Protein AF-A0A353LGR7-F1 (afdb_monomer)

Mean predicted aligned error: 2.38 Å

Structure (mmCIF, N/CA/C/O backbone):
data_AF-A0A353LGR7-F1
#
_entry.id   AF-A0A353LGR7-F1
#
loop_
_atom_site.group_PDB
_atom_site.id
_atom_site.type_symbol
_atom_site.label_atom_id
_atom_site.label_alt_id
_atom_site.label_comp_id
_atom_site.label_asym_id
_atom_site.label_entity_id
_atom_site.label_seq_id
_atom_site.pdbx_PDB_ins_code
_atom_site.Cartn_x
_atom_site.Cartn_y
_atom_site.Cartn_z
_atom_site.occupancy
_atom_site.B_iso_or_equiv
_atom_site.auth_seq_id
_atom_site.auth_comp_id
_atom_site.auth_asym_id
_atom_site.auth_atom_id
_atom_site.pdbx_PDB_model_num
ATOM 1 N N . PRO A 1 1 ? -7.048 7.461 14.503 1.00 61.41 1 PRO A N 1
ATOM 2 C CA . PRO A 1 1 ? -7.906 6.307 14.869 1.00 61.41 1 PRO A CA 1
ATOM 3 C C . PRO A 1 1 ? -8.550 5.613 13.662 1.00 61.41 1 PRO A C 1
ATOM 5 O O . PRO A 1 1 ? -8.513 4.392 13.602 1.00 61.41 1 PRO A O 1
ATOM 8 N N . ASP A 1 2 ? -9.097 6.366 12.698 1.00 90.81 2 ASP A N 1
ATOM 9 C CA . ASP A 1 2 ? -9.832 5.776 11.559 1.00 90.81 2 ASP A CA 1
ATOM 10 C C . ASP A 1 2 ? -8.942 5.340 10.384 1.00 90.81 2 ASP A C 1
ATOM 12 O O . ASP A 1 2 ? -9.430 4.756 9.416 1.00 90.81 2 ASP A O 1
ATOM 16 N N . ASP A 1 3 ? -7.635 5.608 10.453 1.00 96.94 3 ASP A N 1
ATOM 17 C CA . ASP A 1 3 ? -6.715 5.213 9.394 1.00 96.94 3 ASP A CA 1
ATOM 18 C C . ASP A 1 3 ? -6.494 3.700 9.364 1.00 96.94 3 ASP A C 1
ATOM 20 O O . ASP A 1 3 ? -6.368 3.024 10.392 1.00 96.94 3 ASP A O 1
ATOM 24 N N . LYS A 1 4 ? -6.393 3.183 8.141 1.00 98.19 4 LYS A N 1
ATOM 25 C CA . LYS A 1 4 ? -6.059 1.796 7.844 1.00 98.19 4 LYS A CA 1
ATOM 26 C C . LYS A 1 4 ? -4.875 1.779 6.886 1.00 98.19 4 LYS A C 1
ATOM 28 O O . LYS A 1 4 ? -5.010 2.161 5.723 1.00 98.19 4 LYS A O 1
ATOM 33 N N . CYS A 1 5 ? -3.716 1.361 7.381 1.00 98.06 5 CYS A N 1
ATOM 34 C CA . CYS A 1 5 ? -2.489 1.310 6.596 1.00 98.06 5 CYS A CA 1
ATOM 35 C C . CYS A 1 5 ? -2.318 -0.073 5.970 1.00 98.06 5 CYS A C 1
ATOM 37 O O . CYS A 1 5 ? -2.262 -1.074 6.687 1.00 98.06 5 CYS A O 1
ATOM 39 N N . CYS A 1 6 ? -2.224 -0.124 4.641 1.00 98.19 6 CYS A N 1
ATOM 40 C CA . CYS A 1 6 ? -1.843 -1.329 3.918 1.00 98.19 6 CYS A CA 1
ATOM 41 C C . CYS A 1 6 ? -0.326 -1.516 4.017 1.00 98.19 6 CYS A C 1
ATOM 43 O O . CYS A 1 6 ? 0.449 -0.800 3.381 1.00 98.19 6 CYS A O 1
ATOM 45 N N . ILE A 1 7 ? 0.104 -2.479 4.829 1.00 97.56 7 ILE A N 1
ATOM 46 C CA . ILE A 1 7 ? 1.513 -2.768 5.085 1.00 97.56 7 ILE A CA 1
ATOM 47 C C . ILE A 1 7 ? 1.948 -3.907 4.168 1.00 97.56 7 ILE A C 1
ATOM 49 O O . ILE A 1 7 ? 1.804 -5.082 4.497 1.00 97.56 7 ILE A O 1
ATOM 53 N N . CYS A 1 8 ? 2.485 -3.536 3.008 1.00 95.94 8 CYS A N 1
ATOM 54 C CA . CYS A 1 8 ? 3.048 -4.450 2.008 1.00 95.94 8 CYS A CA 1
ATOM 55 C C . CYS A 1 8 ? 4.569 -4.309 1.837 1.00 95.94 8 CYS A C 1
ATOM 57 O O . CYS A 1 8 ? 5.171 -4.966 0.985 1.00 95.94 8 CYS A O 1
ATOM 59 N N . VAL A 1 9 ? 5.196 -3.444 2.640 1.00 95.81 9 VAL A N 1
ATOM 60 C CA . VAL A 1 9 ? 6.651 -3.268 2.716 1.00 95.81 9 VAL A CA 1
ATOM 61 C C . VAL A 1 9 ? 7.267 -4.205 3.769 1.00 95.81 9 VAL A C 1
ATOM 63 O O . VAL A 1 9 ? 6.615 -4.512 4.768 1.00 95.81 9 VAL A O 1
ATOM 66 N N . PRO A 1 10 ? 8.527 -4.654 3.605 1.00 94.62 10 PRO A N 1
ATOM 67 C CA . PRO A 1 10 ? 9.125 -5.619 4.525 1.00 94.62 10 PRO A CA 1
ATOM 68 C C . PRO A 1 10 ? 9.319 -5.058 5.939 1.00 94.62 10 PRO A C 1
ATOM 70 O O . PRO A 1 10 ? 9.974 -4.031 6.125 1.00 94.62 10 PRO A O 1
ATOM 73 N N . LEU A 1 11 ? 8.830 -5.780 6.951 1.00 95.00 11 LEU A N 1
ATOM 74 C CA . LEU A 1 11 ? 8.936 -5.365 8.356 1.00 95.00 11 LEU A CA 1
ATOM 75 C C . LEU A 1 11 ? 10.368 -5.341 8.901 1.00 95.00 11 LEU A C 1
ATOM 77 O O . LEU A 1 11 ? 10.640 -4.622 9.851 1.00 95.00 11 LEU A O 1
ATOM 81 N N . PHE A 1 12 ? 11.305 -6.090 8.317 1.00 94.19 12 PHE A N 1
ATOM 82 C CA . PHE A 1 12 ? 12.705 -6.039 8.757 1.00 94.19 12 PHE A CA 1
ATOM 83 C C . PHE A 1 12 ? 13.408 -4.728 8.359 1.00 94.19 12 PHE A C 1
ATOM 85 O O . PHE A 1 12 ? 14.490 -4.431 8.861 1.00 94.19 12 PHE A O 1
ATOM 92 N N . HIS A 1 13 ? 12.829 -3.959 7.434 1.00 95.12 13 HIS A N 1
ATOM 93 C CA . HIS A 1 13 ? 13.370 -2.690 6.970 1.00 95.12 13 HIS A CA 1
ATOM 94 C C . HIS A 1 13 ? 12.759 -1.527 7.763 1.00 95.12 13 HIS A C 1
ATOM 96 O O . HIS A 1 13 ? 11.587 -1.583 8.139 1.00 95.12 13 HIS A O 1
ATOM 102 N N . CYS A 1 14 ? 13.511 -0.435 7.965 1.00 94.88 14 CYS A N 1
ATOM 103 C CA . CYS A 1 14 ? 13.038 0.735 8.723 1.00 94.88 14 CYS A CA 1
ATOM 104 C C . CYS A 1 14 ? 11.706 1.290 8.189 1.00 94.88 14 CYS A C 1
ATOM 106 O O . CYS A 1 14 ? 10.853 1.712 8.967 1.00 94.88 14 CYS A O 1
ATOM 108 N N . PHE A 1 15 ? 11.501 1.214 6.872 1.00 94.00 15 PHE A N 1
ATOM 109 C CA . PHE A 1 15 ? 10.264 1.632 6.216 1.00 94.00 15 PHE A CA 1
ATOM 110 C C . PHE A 1 15 ? 9.045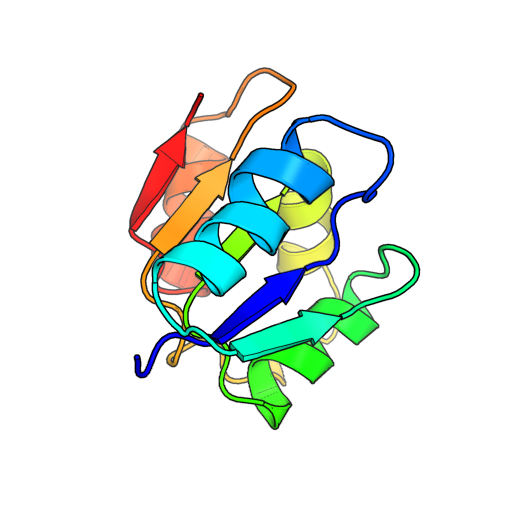 0.824 6.694 1.00 94.00 15 PHE A C 1
ATOM 112 O O . PHE A 1 15 ? 8.002 1.401 6.980 1.00 94.00 15 PHE A O 1
ATOM 119 N N . GLY A 1 16 ? 9.179 -0.497 6.847 1.00 94.25 16 GLY A N 1
ATOM 120 C CA . GLY A 1 16 ? 8.089 -1.340 7.338 1.00 94.25 16 GLY A CA 1
ATOM 121 C C . GLY A 1 16 ? 7.877 -1.211 8.842 1.00 94.25 16 GLY A C 1
ATOM 122 O O . GLY A 1 16 ? 6.762 -0.943 9.283 1.00 94.25 16 GLY A O 1
ATOM 123 N N . VAL A 1 17 ? 8.935 -1.346 9.647 1.00 96.19 17 VAL A N 1
ATOM 124 C CA . VAL A 1 17 ? 8.768 -1.333 11.111 1.00 96.19 17 VAL A CA 1
ATOM 125 C C . VAL A 1 17 ? 8.455 0.054 11.662 1.00 96.19 17 VAL A C 1
ATOM 127 O O . VAL A 1 17 ? 7.516 0.190 12.441 1.00 96.19 17 VAL A O 1
ATOM 130 N N . VAL A 1 18 ? 9.197 1.093 11.270 1.00 95.69 18 VAL A N 1
ATOM 131 C CA . VAL A 1 18 ? 9.048 2.427 11.872 1.00 95.69 18 VAL A CA 1
ATOM 132 C C . VAL A 1 18 ? 7.931 3.207 11.187 1.00 95.69 18 VAL A C 1
ATOM 134 O O . VAL A 1 18 ? 6.991 3.652 11.843 1.00 95.69 18 VAL A O 1
ATOM 137 N N . LEU A 1 19 ? 8.018 3.370 9.866 1.00 94.62 19 LEU A N 1
ATOM 138 C CA . LEU A 1 19 ? 7.117 4.271 9.143 1.00 94.62 19 LEU A CA 1
ATOM 139 C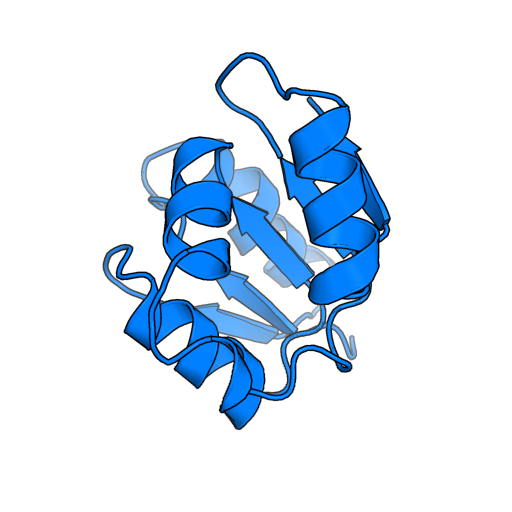 C . LEU A 1 19 ? 5.716 3.673 8.938 1.00 94.62 19 LEU A C 1
ATOM 141 O O . LEU A 1 19 ? 4.759 4.437 8.903 1.00 94.62 19 LEU A O 1
ATOM 145 N N . ALA A 1 20 ? 5.572 2.344 8.863 1.00 95.06 20 ALA A N 1
ATOM 146 C CA . ALA A 1 20 ? 4.261 1.700 8.762 1.00 95.06 20 ALA A CA 1
ATOM 147 C C . ALA A 1 20 ? 3.750 1.199 10.128 1.00 95.06 20 ALA A C 1
ATOM 149 O O . ALA A 1 20 ? 2.800 1.757 10.683 1.00 95.06 20 ALA A O 1
ATOM 150 N N . THR A 1 21 ? 4.388 0.178 10.711 1.00 96.75 21 THR A N 1
ATOM 151 C CA . THR A 1 21 ? 3.875 -0.496 11.918 1.00 96.75 21 THR A CA 1
ATOM 152 C C . THR A 1 21 ? 3.878 0.399 13.156 1.00 96.75 21 THR A C 1
ATOM 154 O O . THR A 1 21 ? 2.835 0.558 13.792 1.00 96.75 21 THR A O 1
ATOM 157 N N . MET A 1 22 ? 5.008 1.020 13.510 1.00 97.06 22 MET A N 1
ATOM 158 C CA . MET A 1 22 ? 5.066 1.889 14.692 1.00 97.06 22 MET A CA 1
ATOM 159 C C . MET A 1 22 ? 4.179 3.125 14.534 1.00 97.06 22 MET A C 1
ATOM 161 O O . MET A 1 22 ? 3.560 3.531 15.513 1.00 97.06 22 MET A O 1
ATOM 165 N N . CYS A 1 23 ? 4.059 3.685 13.326 1.00 94.06 23 CYS A N 1
ATOM 166 C CA . CYS A 1 23 ? 3.119 4.773 13.044 1.00 94.06 23 CYS A CA 1
ATOM 167 C C . CYS A 1 23 ? 1.674 4.373 13.387 1.00 94.06 23 CYS A C 1
ATOM 169 O O . CYS A 1 23 ? 0.977 5.102 14.097 1.00 94.06 23 CYS A O 1
ATOM 171 N N . CYS A 1 24 ? 1.249 3.172 12.982 1.00 96.31 24 CYS A N 1
ATOM 172 C CA . CYS A 1 24 ? -0.080 2.671 13.324 1.00 96.31 24 CYS A CA 1
ATOM 173 C C . CYS A 1 24 ? -0.253 2.469 14.832 1.00 96.31 24 CYS A C 1
ATOM 175 O O . CYS A 1 24 ? -1.280 2.861 15.387 1.00 96.31 24 CYS A O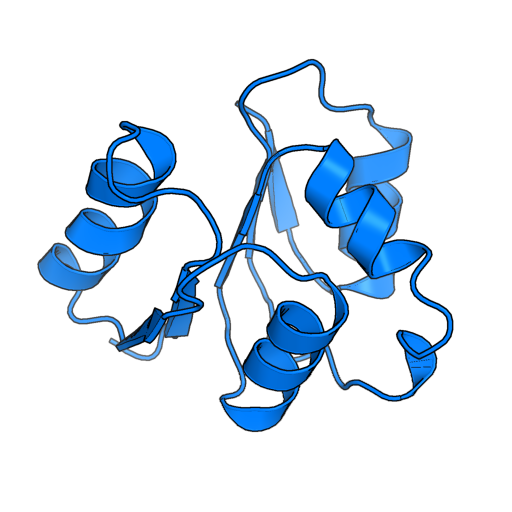 1
ATOM 177 N N . LEU A 1 25 ? 0.751 1.895 15.502 1.00 96.31 25 LEU A N 1
ATOM 178 C CA . LEU A 1 25 ? 0.708 1.633 16.943 1.00 96.31 25 LEU A CA 1
ATOM 179 C C . LEU A 1 25 ? 0.633 2.922 17.771 1.00 96.31 25 LEU A C 1
ATOM 181 O O . LEU A 1 25 ? -0.111 2.973 18.746 1.00 96.31 25 LEU A O 1
ATOM 185 N N . THR A 1 26 ? 1.363 3.970 17.386 1.00 96.75 26 THR A N 1
ATOM 186 C CA . THR A 1 26 ? 1.381 5.242 18.125 1.00 96.75 26 THR A CA 1
ATOM 187 C C . THR A 1 26 ? 0.124 6.085 17.909 1.00 96.75 26 THR A C 1
ATOM 189 O O . THR A 1 26 ? -0.240 6.854 18.794 1.00 96.75 26 THR A O 1
ATOM 192 N N . HIS A 1 27 ? -0.573 5.915 16.780 1.00 95.19 27 HIS A N 1
ATOM 193 C CA . HIS A 1 27 ? -1.775 6.689 16.427 1.00 95.19 27 HIS A CA 1
ATOM 194 C C . HIS A 1 27 ? -3.087 5.895 16.554 1.00 95.19 27 HIS A C 1
ATOM 196 O O . HIS A 1 27 ? -4.154 6.392 16.171 1.00 95.19 27 HIS A O 1
ATOM 202 N N . GLY A 1 28 ? -3.018 4.654 17.053 1.00 96.38 28 GLY A N 1
ATOM 203 C CA . GLY A 1 28 ? -4.173 3.764 17.196 1.00 96.38 28 GLY A CA 1
ATOM 204 C C . GLY A 1 28 ? -4.873 3.482 15.865 1.00 96.38 28 GLY A C 1
ATOM 205 O O . GLY A 1 28 ? -6.096 3.541 15.797 1.00 96.38 28 GLY A O 1
ATOM 206 N N . SER A 1 29 ? -4.097 3.268 14.801 1.00 96.88 29 SER A N 1
ATOM 207 C CA . SER A 1 29 ? -4.599 2.982 13.448 1.00 96.88 29 SER A CA 1
ATOM 208 C C . SER A 1 29 ? -4.592 1.478 13.164 1.00 96.88 29 SER A C 1
ATOM 210 O O . SER A 1 29 ? -3.871 0.712 13.807 1.00 96.88 29 SER A O 1
ATOM 212 N N . THR A 1 30 ? -5.378 1.042 12.182 1.00 97.81 30 THR A N 1
ATOM 213 C CA . THR A 1 30 ? -5.453 -0.373 11.789 1.00 97.81 30 THR A CA 1
ATOM 214 C C . THR A 1 30 ? -4.298 -0.742 10.862 1.00 97.81 30 THR A C 1
ATOM 216 O O . THR A 1 30 ? -4.012 -0.027 9.902 1.00 97.81 30 THR A O 1
ATOM 219 N N . GLN A 1 31 ? -3.673 -1.894 11.109 1.00 97.81 31 GLN A N 1
ATOM 220 C CA . GLN A 1 31 ? -2.658 -2.477 10.230 1.00 97.81 31 GLN A CA 1
ATOM 221 C C . GLN A 1 31 ? -3.294 -3.559 9.354 1.00 97.81 31 GLN A C 1
ATOM 223 O O . GLN A 1 31 ? -3.756 -4.577 9.868 1.00 97.81 31 GLN A O 1
ATOM 228 N N . VAL A 1 32 ? -3.310 -3.350 8.039 1.00 98.19 32 VAL A N 1
ATOM 229 C CA . VAL A 1 32 ? -3.736 -4.348 7.051 1.00 98.19 32 VAL A CA 1
ATOM 230 C C . VAL A 1 32 ? -2.479 -4.988 6.476 1.00 98.19 32 VAL A C 1
ATOM 232 O O . VAL A 1 32 ? -1.782 -4.393 5.658 1.00 98.19 32 VAL A O 1
ATOM 235 N N . MET A 1 33 ? -2.150 -6.178 6.971 1.00 96.88 33 MET A N 1
ATOM 236 C CA . MET A 1 33 ? -0.870 -6.834 6.708 1.00 96.88 33 MET A CA 1
ATOM 237 C C . MET A 1 33 ? -0.906 -7.662 5.424 1.00 96.88 33 MET A C 1
ATOM 239 O O . MET A 1 33 ? -1.725 -8.570 5.289 1.00 96.88 33 MET A O 1
ATOM 243 N N . VAL A 1 34 ? 0.045 -7.404 4.530 1.00 96.75 34 VAL A N 1
ATOM 244 C CA . VAL A 1 34 ? 0.334 -8.233 3.358 1.00 96.75 34 VAL A CA 1
ATOM 245 C C . VAL A 1 34 ? 1.714 -8.859 3.566 1.00 96.75 34 VAL A C 1
ATOM 247 O O . VAL A 1 34 ? 2.723 -8.160 3.550 1.00 96.75 34 VAL A O 1
ATOM 250 N N . GLU A 1 35 ? 1.759 -10.176 3.793 1.00 92.12 35 GLU A N 1
ATOM 251 C CA . GLU A 1 35 ? 2.976 -10.898 4.216 1.00 92.12 35 GLU A CA 1
ATOM 252 C C . GLU A 1 35 ? 4.159 -10.700 3.258 1.00 92.12 35 GLU A C 1
ATOM 254 O O . GLU A 1 35 ? 5.300 -10.499 3.678 1.00 92.12 35 GLU A O 1
ATOM 259 N N . ARG A 1 36 ? 3.876 -10.729 1.955 1.00 94.06 36 ARG A N 1
ATOM 260 C CA . ARG A 1 36 ? 4.844 -10.481 0.893 1.00 94.06 36 ARG A CA 1
ATOM 261 C C . ARG A 1 36 ? 4.184 -9.654 -0.191 1.00 94.06 36 ARG A C 1
ATOM 263 O O . ARG A 1 36 ? 3.053 -9.942 -0.568 1.00 94.06 36 ARG A O 1
ATOM 270 N N . PHE A 1 37 ? 4.912 -8.668 -0.711 1.00 97.88 37 PHE A N 1
ATOM 271 C CA . PHE A 1 37 ? 4.415 -7.846 -1.806 1.00 97.88 37 PHE A CA 1
ATOM 272 C C . PHE A 1 37 ? 3.990 -8.706 -3.001 1.00 97.88 37 PHE A C 1
ATOM 274 O O . PHE A 1 37 ? 4.796 -9.445 -3.573 1.00 97.88 37 PHE A O 1
ATOM 281 N N . ASP A 1 38 ? 2.728 -8.544 -3.367 1.00 98.25 38 ASP A N 1
ATOM 282 C CA . ASP A 1 38 ? 2.108 -9.016 -4.591 1.00 98.25 38 ASP A CA 1
ATOM 283 C C . ASP A 1 38 ? 1.106 -7.925 -5.009 1.00 98.25 38 ASP A C 1
ATOM 285 O O . ASP A 1 38 ? 0.252 -7.557 -4.196 1.00 98.25 38 ASP A O 1
ATOM 289 N N . PRO A 1 39 ? 1.211 -7.354 -6.223 1.00 98.44 39 PRO A N 1
ATOM 290 C CA . PRO A 1 39 ? 0.415 -6.188 -6.605 1.00 98.44 39 PRO A CA 1
ATOM 291 C C . PRO A 1 39 ? -1.087 -6.484 -6.591 1.00 98.44 39 PRO A C 1
ATOM 293 O O . PRO A 1 39 ? -1.882 -5.626 -6.218 1.00 98.44 39 PRO A O 1
ATOM 296 N N . LEU A 1 40 ? -1.493 -7.705 -6.945 1.00 98.44 40 LEU A N 1
ATOM 297 C CA . LEU A 1 40 ? -2.894 -8.097 -6.917 1.00 98.44 40 LEU A CA 1
ATOM 298 C C . LEU A 1 40 ? -3.411 -8.187 -5.480 1.00 98.44 40 LEU A C 1
ATOM 300 O O . LEU A 1 40 ? -4.484 -7.666 -5.178 1.00 98.44 40 LEU A O 1
ATOM 304 N N . LEU A 1 41 ? -2.651 -8.825 -4.590 1.00 98.44 41 LEU A N 1
ATOM 305 C CA . LEU A 1 41 ? -3.024 -8.951 -3.186 1.00 98.44 41 LEU A CA 1
ATOM 306 C C . LEU A 1 41 ? -3.098 -7.585 -2.498 1.00 98.44 41 LEU A C 1
ATOM 308 O O . LEU A 1 41 ? -4.004 -7.366 -1.695 1.00 98.44 41 LEU A O 1
ATOM 312 N N . VAL A 1 42 ? -2.199 -6.656 -2.835 1.00 98.69 42 VAL A N 1
ATOM 313 C CA . VAL A 1 42 ? -2.234 -5.277 -2.328 1.00 98.69 42 VAL A CA 1
ATOM 314 C C . VAL A 1 42 ? -3.491 -4.551 -2.803 1.00 98.69 42 VAL A C 1
ATOM 316 O O . VAL A 1 42 ? -4.256 -4.073 -1.966 1.00 98.69 42 VAL A O 1
ATOM 319 N N . LEU A 1 43 ? -3.772 -4.546 -4.111 1.00 98.75 43 LEU A N 1
ATOM 320 C CA . LEU A 1 43 ? -4.979 -3.921 -4.670 1.00 98.75 43 LEU A CA 1
ATOM 321 C C . LEU A 1 43 ? -6.266 -4.502 -4.062 1.00 98.75 43 LEU A C 1
ATOM 323 O O . LEU A 1 43 ? -7.163 -3.758 -3.659 1.00 98.75 43 LEU A O 1
ATOM 327 N N . ALA A 1 44 ? -6.339 -5.828 -3.929 1.00 98.56 44 ALA A N 1
ATOM 328 C CA . ALA A 1 44 ? -7.474 -6.506 -3.313 1.00 98.56 44 ALA A CA 1
ATOM 329 C C . ALA A 1 44 ? -7.622 -6.159 -1.823 1.00 98.56 44 ALA A C 1
ATOM 331 O O . ALA A 1 44 ? -8.742 -5.960 -1.352 1.00 98.56 44 ALA A O 1
ATOM 332 N N . SER A 1 45 ? -6.510 -6.056 -1.088 1.00 98.62 45 SER A N 1
ATOM 333 C CA . SER A 1 45 ? -6.511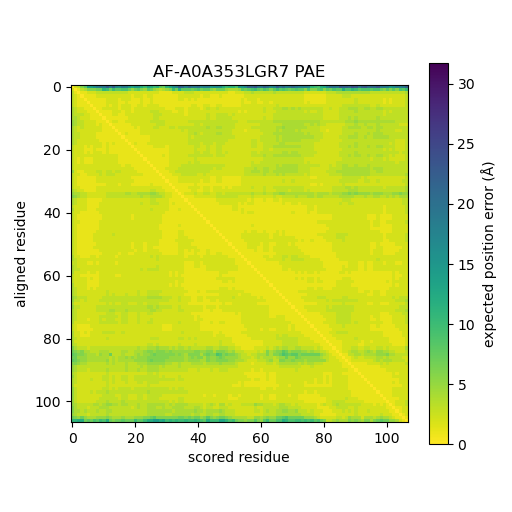 -5.701 0.337 1.00 98.62 45 SER A CA 1
ATOM 334 C C . SER A 1 45 ? -6.971 -4.263 0.552 1.00 98.62 45 SER A C 1
ATOM 336 O O . SER A 1 45 ? -7.820 -4.022 1.407 1.00 98.62 45 SER A O 1
ATOM 338 N N . ILE A 1 46 ? -6.482 -3.321 -0.262 1.00 98.62 46 ILE A N 1
ATOM 339 C CA . ILE A 1 46 ? -6.913 -1.918 -0.231 1.00 98.62 46 ILE A CA 1
ATOM 340 C C . ILE A 1 46 ? -8.414 -1.820 -0.478 1.00 98.62 46 ILE A C 1
ATOM 342 O O . ILE A 1 46 ? -9.122 -1.213 0.323 1.00 98.62 46 ILE A O 1
ATOM 346 N N . HIS A 1 47 ? -8.896 -2.464 -1.542 1.00 98.62 47 HIS A N 1
ATOM 347 C CA . HIS A 1 47 ? -10.304 -2.451 -1.918 1.00 98.62 47 HIS A CA 1
ATOM 348 C C . HIS A 1 47 ? -11.206 -3.033 -0.822 1.00 98.62 47 HIS A C 1
ATOM 350 O O . HIS A 1 47 ? -12.193 -2.417 -0.417 1.00 98.62 47 HIS A O 1
ATOM 356 N N . LYS A 1 48 ? -10.859 -4.228 -0.330 1.00 98.56 48 LYS A N 1
ATOM 357 C CA . LYS A 1 48 ? -11.665 -4.978 0.637 1.00 98.56 48 LYS A CA 1
ATOM 358 C C . LYS A 1 48 ? -11.694 -4.301 2.003 1.00 98.56 48 LYS A C 1
ATOM 360 O O . LYS A 1 48 ? -12.760 -4.157 2.595 1.00 98.56 48 LYS A O 1
ATOM 365 N N . GLU A 1 49 ? -10.532 -3.896 2.506 1.00 98.44 49 GLU A N 1
ATOM 366 C CA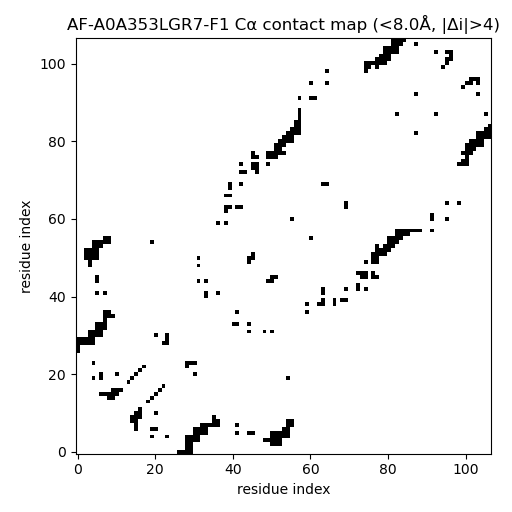 . GLU A 1 49 ? -10.411 -3.336 3.854 1.00 98.44 49 GLU A CA 1
ATOM 367 C C . GLU A 1 49 ? -10.652 -1.824 3.887 1.00 98.44 49 GLU A C 1
ATOM 369 O O . GLU A 1 49 ? -10.771 -1.246 4.972 1.00 98.44 49 GLU A O 1
ATOM 374 N N . ARG A 1 50 ? -10.788 -1.194 2.711 1.00 98.12 50 ARG A N 1
ATOM 375 C CA . ARG A 1 50 ? -10.888 0.257 2.517 1.00 98.12 50 ARG A CA 1
ATOM 376 C C . ARG A 1 50 ? -9.705 0.982 3.152 1.00 98.12 50 ARG A C 1
ATOM 378 O O . ARG A 1 50 ? -9.881 1.849 4.008 1.00 98.12 50 ARG A O 1
ATOM 385 N N . CYS A 1 51 ? -8.494 0.577 2.770 1.00 98.62 51 CYS A N 1
ATOM 386 C CA . CYS A 1 51 ? -7.264 1.191 3.269 1.00 98.62 51 CYS A CA 1
ATOM 387 C C . CYS A 1 51 ? -7.223 2.684 2.927 1.00 98.62 51 CYS A C 1
ATOM 389 O O . CYS A 1 51 ? -7.641 3.088 1.841 1.00 98.62 51 CYS A O 1
ATOM 391 N N . THR A 1 52 ? -6.702 3.489 3.850 1.00 98.44 52 THR A N 1
ATOM 392 C CA . THR A 1 52 ? -6.558 4.944 3.696 1.00 98.44 52 THR A CA 1
ATOM 393 C C . THR A 1 52 ? -5.117 5.356 3.408 1.00 98.44 52 THR A C 1
ATOM 395 O O . THR A 1 52 ? -4.879 6.420 2.834 1.00 98.44 52 THR A O 1
ATOM 398 N N . VAL A 1 53 ? -4.153 4.503 3.768 1.00 97.81 53 VAL A N 1
ATOM 399 C CA . VAL A 1 53 ? -2.719 4.757 3.608 1.00 97.81 53 VAL A CA 1
ATOM 400 C C . VAL A 1 53 ? -2.046 3.595 2.884 1.00 97.81 53 VAL A C 1
ATOM 402 O O . VAL A 1 53 ? -2.284 2.432 3.222 1.00 97.81 53 VAL A O 1
ATOM 405 N N . LEU A 1 54 ? -1.172 3.915 1.927 1.00 98.06 54 LEU A N 1
ATOM 406 C CA . LEU A 1 54 ? -0.302 2.954 1.250 1.00 98.06 54 LEU A CA 1
ATOM 407 C C . LEU A 1 54 ? 1.145 3.462 1.212 1.00 98.06 54 LEU A C 1
ATOM 409 O O . LEU A 1 54 ? 1.427 4.586 0.794 1.00 98.06 54 LEU A O 1
ATOM 413 N N . HIS A 1 55 ? 2.080 2.618 1.635 1.00 96.50 55 HIS A N 1
ATOM 414 C CA . HIS A 1 55 ? 3.514 2.886 1.553 1.00 96.50 55 HIS A CA 1
ATOM 415 C C . HIS A 1 55 ? 4.168 1.917 0.573 1.00 96.50 55 HIS A C 1
ATOM 417 O O . HIS A 1 55 ? 3.865 0.725 0.584 1.00 96.50 55 HIS A O 1
ATOM 423 N N . GLY A 1 56 ? 5.103 2.407 -0.238 1.00 96.50 56 GLY A N 1
ATOM 424 C CA . GLY A 1 56 ? 5.782 1.567 -1.217 1.00 96.50 56 GLY A CA 1
ATOM 425 C C . GLY A 1 56 ? 7.022 2.215 -1.814 1.00 96.50 56 GLY A C 1
ATOM 426 O O . GLY A 1 56 ? 7.289 3.402 -1.633 1.00 96.50 56 GLY A O 1
ATOM 427 N N . VAL A 1 57 ? 7.798 1.417 -2.539 1.00 97.19 57 VAL A N 1
ATOM 428 C CA . VAL A 1 57 ? 8.864 1.930 -3.410 1.00 97.19 57 VAL A CA 1
ATOM 429 C C . VAL A 1 57 ? 8.301 2.176 -4.819 1.00 97.19 57 VAL A C 1
ATOM 431 O O . VAL A 1 57 ? 7.290 1.563 -5.173 1.00 97.19 57 VAL A O 1
ATOM 434 N N . PRO A 1 58 ? 8.930 3.010 -5.670 1.00 97.38 58 PRO A N 1
ATOM 435 C CA . PRO A 1 58 ? 8.419 3.317 -7.011 1.00 97.38 58 PRO A CA 1
ATOM 436 C C . PRO A 1 58 ? 8.046 2.088 -7.853 1.00 97.38 58 PRO A C 1
ATOM 438 O O . PRO A 1 58 ? 7.009 2.076 -8.511 1.00 97.38 58 PRO A O 1
ATOM 441 N N . THR A 1 59 ? 8.842 1.018 -7.801 1.00 97.69 59 THR A N 1
ATOM 442 C CA . THR A 1 59 ? 8.567 -0.212 -8.561 1.00 97.69 59 THR A CA 1
ATOM 443 C C . THR A 1 59 ? 7.308 -0.951 -8.101 1.00 97.69 59 THR A C 1
ATOM 445 O O . THR A 1 59 ? 6.676 -1.604 -8.927 1.00 97.69 59 THR A O 1
ATOM 448 N N . MET A 1 60 ? 6.905 -0.825 -6.831 1.00 98.06 60 MET A N 1
ATOM 449 C CA . MET A 1 60 ? 5.660 -1.414 -6.319 1.00 98.06 60 MET A CA 1
ATOM 450 C C . MET A 1 60 ? 4.443 -0.699 -6.910 1.00 98.06 60 MET A C 1
ATOM 452 O O . MET A 1 60 ? 3.586 -1.351 -7.499 1.00 98.06 60 MET A O 1
ATOM 456 N N . PHE A 1 61 ? 4.434 0.637 -6.880 1.00 98.19 61 PHE A N 1
ATOM 457 C CA . PHE A 1 61 ? 3.371 1.437 -7.499 1.00 98.19 61 PHE A CA 1
ATOM 458 C C . PHE A 1 61 ? 3.286 1.211 -9.013 1.00 98.19 61 PHE A C 1
ATOM 460 O O . PHE A 1 61 ? 2.196 1.103 -9.563 1.00 98.19 61 PHE A O 1
ATOM 467 N N . ILE A 1 62 ? 4.429 1.084 -9.700 1.00 98.31 62 ILE A N 1
ATOM 468 C CA . ILE A 1 62 ? 4.461 0.725 -11.128 1.00 98.31 62 ILE A CA 1
ATOM 469 C C . ILE A 1 62 ? 3.805 -0.642 -11.359 1.00 98.31 62 ILE A C 1
ATOM 471 O O . ILE A 1 62 ? 3.052 -0.800 -12.319 1.00 98.31 62 ILE A O 1
ATOM 475 N N . ALA A 1 63 ? 4.094 -1.631 -10.510 1.00 98.62 63 ALA A N 1
ATOM 476 C CA . ALA A 1 63 ? 3.517 -2.966 -10.632 1.00 98.62 63 ALA A CA 1
ATOM 477 C C . ALA A 1 63 ? 1.999 -2.958 -10.398 1.00 98.62 63 ALA A C 1
ATOM 479 O O . ALA A 1 63 ? 1.271 -3.607 -11.143 1.00 98.62 63 ALA A O 1
ATOM 480 N N . GLU A 1 64 ? 1.520 -2.201 -9.412 1.00 98.56 64 GLU A N 1
ATOM 481 C CA . GLU A 1 64 ? 0.094 -2.029 -9.121 1.00 98.56 64 GLU A CA 1
ATOM 482 C C . GLU A 1 64 ? -0.640 -1.299 -10.256 1.00 98.56 64 GLU A C 1
ATOM 484 O O . GLU A 1 64 ? -1.633 -1.811 -10.770 1.00 98.56 64 GLU A O 1
ATOM 489 N N . LEU A 1 65 ? -0.131 -0.144 -10.703 1.00 98.38 65 LEU A N 1
ATOM 490 C CA . LEU A 1 65 ? -0.746 0.674 -11.759 1.00 98.38 65 LEU A CA 1
ATOM 491 C C . LEU A 1 65 ? -0.811 -0.042 -13.114 1.00 98.38 65 LEU A C 1
ATOM 493 O O . LEU A 1 65 ? -1.741 0.191 -13.887 1.00 98.38 65 LEU A O 1
ATOM 497 N N . ASN A 1 66 ? 0.174 -0.893 -13.413 1.00 98.38 66 ASN A N 1
ATOM 498 C CA . ASN A 1 66 ? 0.219 -1.676 -14.650 1.00 98.38 66 ASN A CA 1
ATOM 499 C C . ASN A 1 66 ? -0.452 -3.047 -14.521 1.00 98.38 66 ASN A C 1
ATOM 501 O O . ASN A 1 66 ? -0.479 -3.806 -15.493 1.00 98.38 66 ASN A O 1
ATOM 505 N N . HIS A 1 67 ? -0.976 -3.398 -13.345 1.00 98.62 67 HIS A N 1
ATOM 506 C CA . HIS A 1 67 ? -1.614 -4.688 -13.162 1.00 98.62 67 HIS A CA 1
ATOM 507 C C . HIS A 1 67 ? -2.890 -4.769 -14.027 1.00 98.62 67 HIS A C 1
ATOM 509 O O . HIS A 1 67 ? -3.743 -3.885 -13.925 1.00 98.62 67 HIS A O 1
ATOM 515 N N . PRO A 1 68 ? -3.105 -5.831 -14.833 1.00 98.38 68 PRO A N 1
ATOM 516 C CA . PRO A 1 68 ? -4.253 -5.907 -15.748 1.00 98.38 68 PRO A CA 1
ATOM 517 C C . PRO A 1 68 ? -5.618 -5.790 -15.059 1.00 98.38 68 PRO A C 1
ATOM 519 O O . PRO A 1 68 ? -6.585 -5.323 -15.653 1.00 98.38 68 PRO A O 1
ATOM 522 N N . MET A 1 69 ? -5.692 -6.211 -13.793 1.00 98.19 69 MET A N 1
ATOM 523 C CA . MET A 1 69 ? -6.911 -6.143 -12.980 1.00 98.19 69 MET A CA 1
ATOM 524 C C . MET A 1 69 ? -7.078 -4.831 -12.201 1.00 98.19 69 MET A C 1
ATOM 526 O O . MET A 1 69 ? -8.079 -4.694 -11.510 1.00 98.19 69 MET A O 1
ATOM 530 N N . PHE A 1 70 ? -6.156 -3.866 -12.307 1.00 98.62 70 PHE A N 1
ATOM 531 C CA . PHE A 1 70 ? -6.241 -2.579 -11.600 1.00 98.62 70 PHE A CA 1
ATOM 532 C C . PHE A 1 70 ? -7.622 -1.897 -11.710 1.00 98.62 70 PHE A C 1
ATOM 534 O O . PHE A 1 70 ? -8.157 -1.510 -10.672 1.00 98.62 70 PHE A O 1
ATOM 541 N N . PRO A 1 71 ? -8.272 -1.825 -12.895 1.00 98.12 71 PRO A N 1
ATOM 542 C CA . PRO A 1 71 ? -9.572 -1.158 -13.029 1.00 98.12 71 PRO A CA 1
ATOM 543 C C . PRO A 1 71 ? -10.726 -1.816 -12.255 1.00 98.12 71 PRO A C 1
ATOM 545 O O . PRO A 1 71 ? -11.801 -1.231 -12.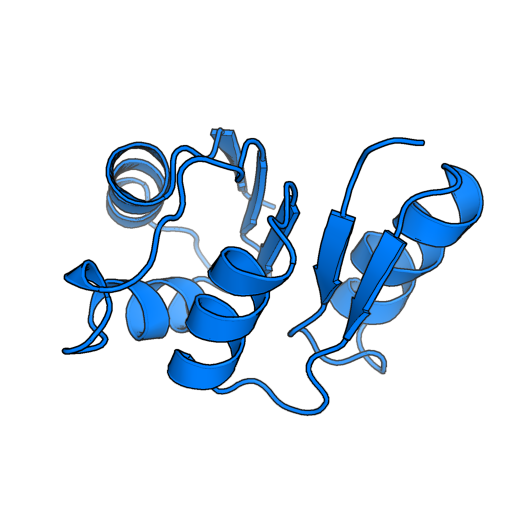169 1.00 98.12 71 PRO A O 1
ATOM 548 N N . LEU A 1 72 ? -10.540 -3.035 -11.736 1.00 98.25 72 LEU A N 1
ATOM 549 C CA . LEU A 1 72 ? -11.563 -3.761 -10.979 1.00 98.25 72 LEU A CA 1
ATOM 550 C C . LEU A 1 72 ? -11.616 -3.355 -9.502 1.00 98.25 72 LEU A C 1
ATOM 552 O O . LEU A 1 72 ? -12.557 -3.730 -8.806 1.00 98.25 72 LEU A O 1
ATOM 556 N N . PHE A 1 73 ? -10.615 -2.621 -9.014 1.00 98.56 73 PHE A N 1
ATOM 557 C CA . PHE A 1 73 ? -10.473 -2.305 -7.601 1.00 98.56 73 PHE A CA 1
ATOM 558 C C . PHE A 1 73 ? -10.768 -0.826 -7.323 1.00 98.56 73 PHE A C 1
ATOM 560 O O . PHE A 1 73 ? -10.195 0.071 -7.936 1.00 98.56 73 PHE A O 1
ATOM 567 N N . ASP A 1 74 ? -11.650 -0.572 -6.357 1.00 98.31 74 ASP A N 1
ATOM 568 C CA . ASP A 1 74 ? -11.909 0.771 -5.819 1.00 98.31 74 ASP A CA 1
ATOM 569 C C . ASP A 1 74 ? -10.738 1.240 -4.942 1.00 98.31 74 ASP A C 1
ATOM 571 O O . ASP A 1 74 ? -10.507 0.680 -3.870 1.00 98.31 74 ASP A O 1
ATOM 575 N N . MET A 1 75 ? -10.026 2.267 -5.412 1.00 98.44 75 MET A N 1
ATOM 576 C CA . MET A 1 75 ? -8.913 2.921 -4.712 1.00 98.44 75 MET A CA 1
ATOM 577 C C . MET A 1 75 ? -9.330 4.212 -3.990 1.00 98.44 75 MET A C 1
ATOM 579 O O . MET A 1 75 ? -8.498 4.849 -3.355 1.00 98.44 75 MET A O 1
ATOM 583 N N . SER A 1 76 ? -10.603 4.618 -4.062 1.00 98.06 76 SER A N 1
ATOM 584 C CA 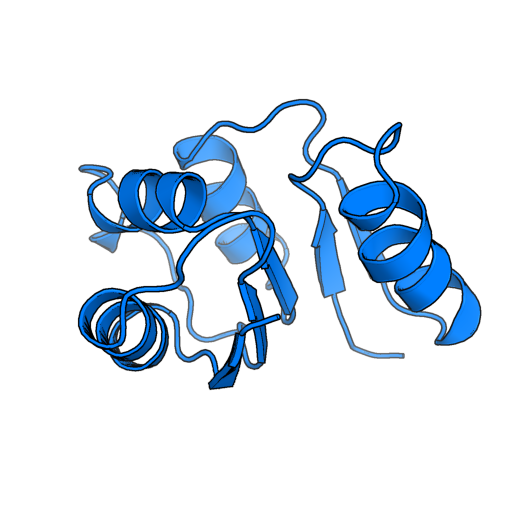. SER A 1 76 ? -11.072 5.928 -3.574 1.00 98.06 76 SER A CA 1
ATOM 585 C C . SER A 1 76 ? -10.997 6.118 -2.056 1.00 98.06 76 SER A C 1
ATOM 587 O O . SER A 1 76 ? -11.160 7.235 -1.571 1.00 98.06 76 SER A O 1
ATOM 589 N N . SER A 1 77 ? -10.776 5.045 -1.286 1.00 98.25 77 SER A N 1
ATOM 590 C CA . SER A 1 77 ? -10.548 5.145 0.159 1.00 98.25 77 SER A CA 1
ATOM 591 C C . SER A 1 77 ? -9.151 5.650 0.509 1.00 98.25 77 SER A C 1
ATOM 593 O O . SER A 1 77 ? -8.958 6.159 1.614 1.00 98.25 77 SER A O 1
ATOM 595 N N . LEU A 1 78 ? -8.185 5.498 -0.400 1.00 98.44 78 LEU A N 1
ATOM 596 C CA . LEU A 1 78 ? -6.832 5.986 -0.194 1.00 98.44 78 LEU A CA 1
ATOM 597 C C . LEU A 1 78 ? -6.827 7.515 -0.183 1.00 98.44 78 LEU A C 1
ATOM 599 O O . LEU A 1 78 ? -7.555 8.165 -0.927 1.00 98.44 78 LEU A O 1
ATOM 603 N N . ARG A 1 79 ? -5.984 8.085 0.679 1.00 97.44 79 ARG A N 1
ATOM 604 C CA . ARG A 1 79 ? -5.822 9.542 0.799 1.00 97.44 79 ARG A CA 1
ATOM 605 C C . ARG A 1 79 ? -4.367 9.985 0.800 1.00 97.44 79 ARG A C 1
ATOM 607 O O . ARG A 1 79 ? -4.066 11.112 0.422 1.00 97.44 79 ARG A O 1
ATOM 614 N N . THR A 1 80 ? -3.452 9.136 1.268 1.00 97.06 80 THR A N 1
ATOM 615 C CA . THR A 1 80 ? -2.043 9.509 1.411 1.00 97.06 80 THR A CA 1
ATOM 616 C C . THR A 1 80 ? -1.128 8.292 1.432 1.00 97.06 80 THR A C 1
ATOM 618 O O . THR A 1 80 ? -1.574 7.147 1.511 1.00 97.06 80 THR A O 1
ATOM 621 N N . GLY A 1 81 ? 0.172 8.544 1.367 1.00 96.56 81 GLY A N 1
ATOM 622 C CA . GLY A 1 81 ? 1.182 7.509 1.377 1.00 96.56 81 GLY A CA 1
ATOM 623 C C . GLY A 1 81 ? 2.591 8.061 1.316 1.00 96.56 81 GLY A C 1
ATOM 624 O O . GLY A 1 81 ? 2.811 9.271 1.252 1.00 96.56 81 GLY A O 1
ATOM 625 N N . ILE A 1 82 ? 3.548 7.137 1.301 1.00 96.75 82 ILE A N 1
ATOM 626 C CA . ILE A 1 82 ? 4.967 7.461 1.150 1.00 96.75 82 ILE A CA 1
ATOM 627 C C . ILE A 1 82 ? 5.509 6.645 -0.015 1.00 96.75 82 ILE A C 1
ATOM 629 O O . ILE A 1 82 ? 5.332 5.424 -0.045 1.00 96.75 82 ILE A O 1
ATOM 633 N N . MET A 1 83 ? 6.183 7.326 -0.940 1.00 97.00 83 MET A N 1
ATOM 634 C CA . MET A 1 83 ? 7.046 6.722 -1.948 1.00 97.00 83 MET A CA 1
ATOM 635 C C . MET A 1 83 ? 8.495 6.971 -1.541 1.00 97.00 83 MET A C 1
ATOM 637 O O . MET A 1 83 ? 8.905 8.121 -1.425 1.00 97.00 83 MET A O 1
ATOM 641 N N . ALA A 1 84 ? 9.268 5.919 -1.290 1.00 94.25 84 ALA A N 1
ATOM 642 C CA . ALA A 1 84 ? 10.648 6.074 -0.829 1.00 94.25 84 ALA A CA 1
ATOM 643 C C . ALA A 1 84 ? 11.555 4.939 -1.316 1.00 94.25 84 ALA A C 1
ATOM 645 O O . ALA A 1 84 ? 11.103 3.988 -1.952 1.00 94.25 84 ALA A O 1
ATOM 646 N N . GLY A 1 85 ? 12.847 5.025 -0.997 1.00 90.06 85 GLY A N 1
ATOM 647 C CA . GLY A 1 85 ? 13.827 3.950 -1.212 1.00 90.06 85 GLY A CA 1
ATOM 648 C C . GLY A 1 85 ? 14.530 3.968 -2.572 1.00 90.06 85 GLY A C 1
ATOM 649 O O . GLY A 1 85 ? 15.522 3.265 -2.754 1.00 90.06 85 GLY A O 1
ATOM 650 N N . SER A 1 86 ? 14.072 4.794 -3.513 1.00 91.88 86 SER A N 1
ATOM 651 C CA . SER A 1 86 ? 14.778 5.111 -4.757 1.00 91.88 86 SER A CA 1
ATOM 652 C C . SER A 1 86 ? 14.284 6.442 -5.328 1.00 91.88 86 SER A C 1
ATOM 654 O O . SER A 1 86 ? 13.371 7.059 -4.783 1.00 91.88 86 SER A O 1
ATOM 656 N N . LEU A 1 87 ? 14.845 6.868 -6.465 1.00 93.12 87 LEU A N 1
ATOM 657 C CA . LEU A 1 87 ? 14.341 8.027 -7.206 1.00 93.12 87 LEU A CA 1
ATOM 658 C C . LEU A 1 87 ? 12.839 7.881 -7.472 1.00 93.12 87 LEU A C 1
ATOM 660 O O . LEU A 1 87 ? 12.416 6.859 -8.010 1.00 93.12 87 LEU A O 1
ATOM 664 N N . CYS A 1 88 ? 12.069 8.905 -7.106 1.00 93.75 88 CYS A N 1
ATOM 665 C CA . CYS A 1 88 ? 10.618 8.970 -7.264 1.00 93.75 88 CYS A CA 1
ATOM 666 C C . CYS A 1 88 ? 10.280 9.834 -8.491 1.00 93.75 88 CYS A C 1
ATOM 668 O O . CYS A 1 88 ? 10.342 11.064 -8.403 1.00 93.75 88 CYS A O 1
ATOM 670 N N . PRO A 1 89 ? 9.967 9.243 -9.661 1.00 95.19 89 PRO A N 1
ATOM 671 C CA . PRO A 1 89 ? 9.685 10.020 -10.860 1.00 95.19 89 PRO A CA 1
ATOM 672 C C . PRO A 1 89 ? 8.403 10.832 -10.674 1.00 95.19 89 PRO A C 1
ATOM 674 O O . PRO A 1 89 ? 7.366 10.286 -10.304 1.00 95.19 89 PRO A O 1
ATOM 677 N N . VAL A 1 90 ? 8.451 12.126 -10.994 1.00 95.75 90 VAL A N 1
ATOM 678 C CA . VAL A 1 90 ? 7.296 13.033 -10.854 1.00 95.75 90 VAL A CA 1
ATOM 679 C C . VAL A 1 90 ? 6.073 12.523 -11.612 1.00 95.75 90 VAL A C 1
ATOM 681 O O . VAL A 1 90 ? 4.958 12.604 -11.111 1.00 95.75 90 VAL A O 1
ATOM 684 N N . GLU A 1 91 ? 6.283 11.946 -12.793 1.00 97.00 91 GLU A N 1
ATOM 685 C CA . GLU A 1 91 ? 5.197 11.389 -13.597 1.00 97.00 91 GLU A CA 1
ATOM 686 C C . GLU A 1 91 ? 4.508 10.202 -12.911 1.00 97.00 91 GLU A C 1
ATOM 688 O O . GLU A 1 91 ? 3.286 10.096 -12.934 1.00 97.00 91 GLU A O 1
ATOM 693 N N . LEU A 1 92 ? 5.274 9.348 -12.225 1.00 97.62 92 LEU A N 1
ATOM 694 C CA . LEU A 1 92 ? 4.703 8.250 -11.449 1.00 97.62 92 LEU A CA 1
ATOM 695 C C . LEU A 1 92 ? 3.877 8.783 -10.273 1.00 97.62 92 LEU A C 1
ATOM 697 O O . LEU A 1 92 ? 2.777 8.296 -10.032 1.00 97.62 92 LEU A O 1
ATOM 701 N N . MET A 1 93 ? 4.373 9.801 -9.566 1.00 97.06 93 MET A N 1
ATOM 702 C CA . MET A 1 93 ? 3.637 10.415 -8.454 1.00 97.06 93 MET A CA 1
ATOM 703 C C . MET A 1 93 ? 2.311 11.030 -8.914 1.00 97.06 93 MET A C 1
ATOM 705 O O . MET A 1 93 ? 1.298 10.854 -8.242 1.00 97.06 93 MET A O 1
ATOM 709 N N . LYS A 1 94 ? 2.287 11.681 -10.086 1.00 97.56 9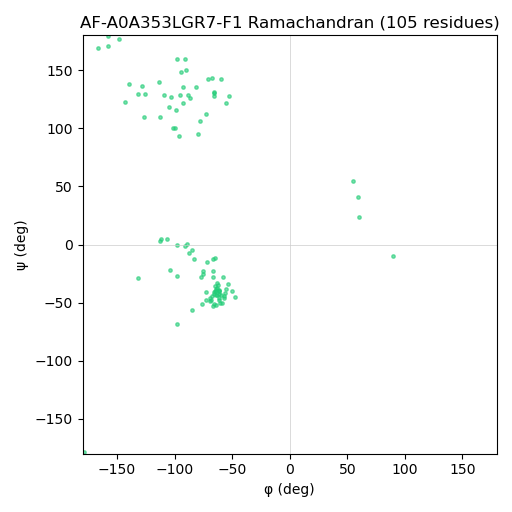4 LYS A N 1
ATOM 710 C CA . LYS A 1 94 ? 1.044 12.184 -10.693 1.00 97.56 94 LYS A CA 1
ATOM 711 C C . LYS A 1 94 ? 0.063 11.058 -11.003 1.00 97.56 94 LYS A C 1
ATOM 713 O O . LYS A 1 94 ? -1.101 11.160 -10.641 1.00 97.56 94 LYS A O 1
ATOM 718 N N . GLN A 1 95 ? 0.532 9.961 -11.598 1.00 97.94 95 GLN A N 1
ATOM 719 C CA . GLN A 1 95 ? -0.328 8.808 -11.882 1.00 97.94 95 GLN A CA 1
ATOM 720 C C . GLN A 1 95 ? -0.913 8.192 -10.608 1.00 97.94 95 GLN A C 1
ATOM 722 O O . GLN A 1 95 ? -2.085 7.826 -10.598 1.00 97.94 95 GLN A O 1
ATOM 727 N N . VAL A 1 96 ? -0.123 8.096 -9.535 1.00 98.00 96 VAL A N 1
ATOM 728 C CA . VAL A 1 96 ? -0.605 7.642 -8.222 1.00 98.00 96 VAL A CA 1
ATOM 729 C C . VAL A 1 96 ? -1.654 8.610 -7.666 1.00 98.00 96 VAL A C 1
ATOM 731 O O . VAL A 1 96 ? -2.701 8.169 -7.201 1.00 98.00 96 VAL A O 1
ATOM 734 N N . ASN A 1 97 ? -1.436 9.920 -7.772 1.00 97.25 97 ASN A N 1
ATOM 735 C CA . ASN A 1 97 ? -2.418 10.910 -7.336 1.00 97.25 97 ASN A CA 1
ATOM 736 C C . ASN A 1 97 ? -3.745 10.795 -8.104 1.00 97.25 97 ASN A C 1
ATOM 738 O O . ASN A 1 97 ? -4.806 10.713 -7.493 1.00 97.25 97 ASN A O 1
ATOM 742 N N . GLU A 1 98 ? -3.682 10.705 -9.431 1.00 97.56 98 GLU A N 1
ATOM 743 C CA . GLU A 1 98 ? -4.865 10.677 -10.294 1.00 97.56 98 GLU A CA 1
ATOM 744 C C . GLU A 1 98 ? -5.631 9.350 -10.226 1.00 97.56 98 GLU A C 1
ATOM 746 O O . GLU A 1 98 ? -6.860 9.345 -10.226 1.00 97.56 98 GLU A O 1
ATOM 751 N N . LYS A 1 99 ? -4.923 8.213 -10.193 1.00 97.75 99 LYS A N 1
ATOM 752 C CA . LYS A 1 99 ? -5.540 6.878 -10.299 1.00 97.75 99 LYS A CA 1
ATOM 753 C C . LYS A 1 99 ? -5.769 6.197 -8.957 1.00 97.75 99 LYS A C 1
ATOM 755 O O . LYS A 1 99 ? -6.647 5.344 -8.862 1.00 97.75 99 LYS A O 1
ATOM 760 N N . MET A 1 100 ? -4.971 6.531 -7.946 1.00 98.06 100 MET A N 1
ATOM 761 C CA . MET A 1 100 ? -5.085 5.972 -6.597 1.00 98.06 100 MET A CA 1
ATOM 762 C C . MET A 1 100 ? -5.540 7.013 -5.566 1.00 98.06 100 MET A C 1
ATOM 764 O O . MET A 1 100 ? -5.608 6.680 -4.393 1.00 98.06 100 MET A O 1
ATOM 768 N N . PHE A 1 101 ? -5.880 8.244 -5.975 1.00 97.69 101 PHE A N 1
ATOM 769 C CA . PHE A 1 101 ? -6.437 9.301 -5.110 1.00 97.69 101 PHE A CA 1
ATOM 770 C C . PHE A 1 101 ? -5.529 9.723 -3.943 1.00 97.69 101 PHE A C 1
ATOM 772 O O . PHE A 1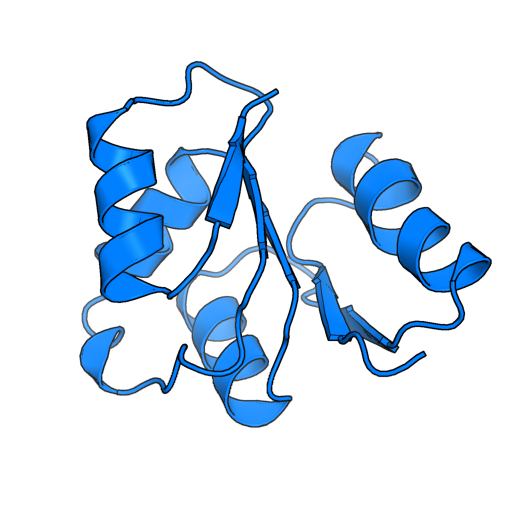 101 ? -5.987 10.241 -2.925 1.00 97.69 101 PHE A O 1
ATOM 779 N N . MET A 1 102 ? -4.220 9.511 -4.081 1.00 97.06 102 MET A N 1
ATOM 780 C CA . MET A 1 102 ? -3.261 9.732 -3.004 1.00 97.06 102 MET A CA 1
ATOM 781 C C . MET A 1 102 ? -2.467 11.026 -3.165 1.00 97.06 102 MET A C 1
ATOM 783 O O . MET A 1 102 ? -1.752 11.212 -4.152 1.00 97.06 102 MET A O 1
ATOM 787 N N . ASP A 1 103 ? -2.469 11.863 -2.127 1.00 96.19 103 ASP A N 1
ATOM 788 C CA . ASP A 1 103 ? -1.414 12.862 -1.942 1.00 96.19 103 ASP A CA 1
ATOM 789 C C . ASP A 1 103 ? -0.179 12.173 -1.344 1.00 96.19 103 ASP A C 1
ATOM 791 O O . ASP A 1 103 ? -0.116 11.874 -0.142 1.00 96.19 103 ASP A O 1
ATOM 795 N N . ILE A 1 104 ? 0.747 11.789 -2.226 1.00 95.19 104 ILE A N 1
ATOM 796 C CA . ILE A 1 104 ? 1.894 10.951 -1.886 1.00 95.19 104 ILE A CA 1
ATOM 797 C C . ILE A 1 104 ? 3.124 11.800 -1.582 1.00 95.19 104 ILE A C 1
ATOM 799 O O . ILE A 1 104 ? 3.544 12.640 -2.374 1.00 95.19 104 ILE A O 1
ATOM 803 N N . THR A 1 105 ? 3.743 11.538 -0.433 1.00 94.88 105 THR A N 1
ATOM 804 C CA . THR A 1 105 ? 5.011 12.170 -0.058 1.00 94.88 105 THR A CA 1
ATOM 805 C C . THR A 1 105 ? 6.176 11.347 -0.597 1.00 94.88 105 THR A C 1
ATOM 807 O O . THR A 1 105 ? 6.239 10.142 -0.355 1.00 94.88 105 THR A O 1
ATOM 810 N N . SER A 1 106 ? 7.115 11.982 -1.299 1.00 91.75 106 SER A N 1
ATOM 811 C CA . SER A 1 106 ? 8.378 11.346 -1.689 1.00 91.75 106 SER A CA 1
ATOM 812 C C . SER A 1 106 ? 9.476 11.604 -0.659 1.00 91.75 106 SER A C 1
ATOM 814 O O . SER A 1 106 ? 9.642 12.755 -0.248 1.00 91.75 106 SER A O 1
ATOM 816 N N . VAL A 1 107 ? 10.245 10.571 -0.300 1.00 82.25 107 VAL A N 1
ATOM 817 C CA . VAL A 1 107 ? 11.394 10.655 0.627 1.00 82.25 107 VAL A CA 1
ATOM 818 C C . VAL A 1 107 ? 12.634 9.995 0.034 1.00 82.25 107 VAL A C 1
ATOM 820 O O . VAL A 1 107 ? 12.510 8.868 -0.499 1.00 82.25 107 VAL A O 1
#

Nearest PDB structures (foldseek):
  8wev-assembly1_B-2  TM=9.412E-01  e=6.889E-09  Amycolatopsis thermoflava N1165
  8weu-assembly1_A-2  TM=9.373E-01  e=1.338E-08  Amycolatopsis thermoflava N1165
  9bhy-assembly2_B  TM=9.076E-01  e=2.038E-07  Acinetobacter baumannii ATCC 17978
  9bhz-assembly2_B  TM=9.248E-01  e=4.232E-07  Acinetobacter baumannii ATCC 17978
  7tyb-assembly1_A  TM=8.653E-01  e=1.072E-06  Pseudomonas aeruginosa PAO1

Radius of gyration: 12.45 Å; Cα contacts (8 Å, |Δi|>4): 207; chains: 1; bounding box: 27×24×34 Å

Secondary structure (DSSP, 8-state):
---EEEE-S-TTSHIIIIIIIIHHHHHTPEEEE-SS--HHHHHHHHHHHT-SEEEE-HHHHHHHHT-TTGGGS--TT--EEEE-SS---HHHHHHHHHHH--EEEE-

Foldseek 3Di:
DAAEEEQQDDCVDCCRVPVQVVVCVVVVHHYQYDPHQDLVVSQVSCQVVVHAEYEDELVSLVCNLPPPCNVVGDLCSYEEYEHEDDDDDPVSCVCCCVSNVYPYHYD

Solvent-accessible surface area (backbone atoms only — not comparable to full-atom values): 5757 Å² total; per-residue (Å²): 87,90,48,25,36,40,41,43,46,60,58,93,40,67,65,19,38,51,67,44,51,45,46,24,67,77,52,56,30,44,78,44,80,40,96,63,75,43,50,65,60,50,49,51,46,33,38,72,72,50,22,25,31,48,50,42,38,58,70,52,54,51,46,33,75,67,34,91,64,45,90,79,46,63,40,77,53,24,49,30,34,40,39,30,91,54,87,72,55,68,68,57,54,50,50,41,28,74,70,36,46,23,63,60,45,75,91

pLDDT: mean 96.36, std 4.12, range [61.41, 98.75]

Sequence (107 aa):
PDDKCCICVPLFHCFGVVLATMCCLTHGSTQVMVERFDPLLVLASIHKERCTVLHGVPTMFIAELNHPMFPLFDMSSLRTGIMAGSLCPVELMKQVNEKMFMDITSV